Protein AF-P0C5G6-F1 (afdb_monomer_lite)

Sequence (47 aa):
VACRCESDGPDVRSATFTGTVDLWNCNTGWHKCIATYTAV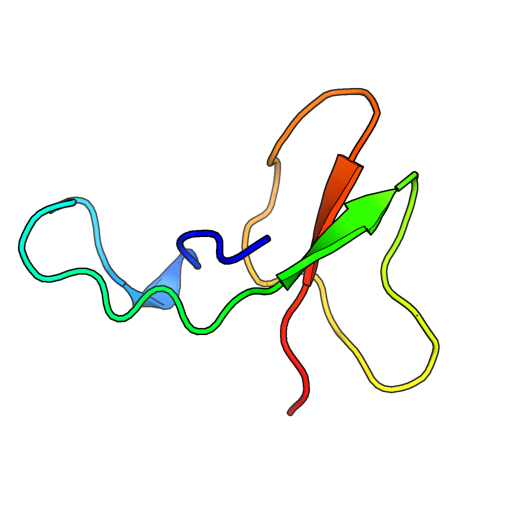ASCCKKD

Secondary structure (DSSP, 8-state):
-EE--GGG-S-SSS----EEEEESSPPTTEEESSS-S-SSEEEEEE-

InterPro domains:
  IPR000693 Sea anemone toxin [PIRSF001905] (1-47)
  IPR023355 Myotoxin/Anemone neurotoxin domain superfamily [G3DSA:2.20.20.10] (1-47)

Structure (mmCIF, N/CA/C/O backbone):
data_AF-P0C5G6-F1
#
_entry.id   AF-P0C5G6-F1
#
loop_
_atom_site.group_PDB
_atom_site.id
_atom_site.type_symbol
_atom_site.label_atom_id
_atom_site.label_alt_id
_atom_site.label_comp_id
_atom_site.label_asym_id
_atom_site.label_entity_id
_atom_site.label_seq_id
_atom_site.pdbx_PDB_ins_code
_atom_site.Cartn_x
_atom_site.Cartn_y
_atom_site.Cartn_z
_atom_site.occupancy
_atom_site.B_iso_or_equiv
_atom_site.auth_seq_id
_atom_site.auth_comp_id
_atom_site.auth_asym_id
_atom_site.auth_atom_id
_atom_site.pdbx_PDB_model_num
ATOM 1 N N . VAL A 1 1 ? -4.802 4.368 -9.611 1.00 89.44 1 VAL A N 1
ATOM 2 C CA . VAL A 1 1 ? -3.796 3.335 -9.978 1.00 89.44 1 VAL A CA 1
ATOM 3 C C . VAL A 1 1 ? -3.837 2.258 -8.915 1.00 89.44 1 VAL A C 1
ATOM 5 O O . VAL A 1 1 ? -3.913 2.626 -7.751 1.00 89.44 1 VAL A O 1
ATOM 8 N N . ALA A 1 2 ? -3.851 0.979 -9.288 1.00 93.06 2 ALA A N 1
ATOM 9 C CA . ALA A 1 2 ? -3.861 -0.103 -8.309 1.00 93.06 2 ALA A CA 1
ATOM 10 C C . ALA A 1 2 ? -2.488 -0.234 -7.628 1.00 93.06 2 ALA A C 1
ATOM 12 O O . ALA A 1 2 ? 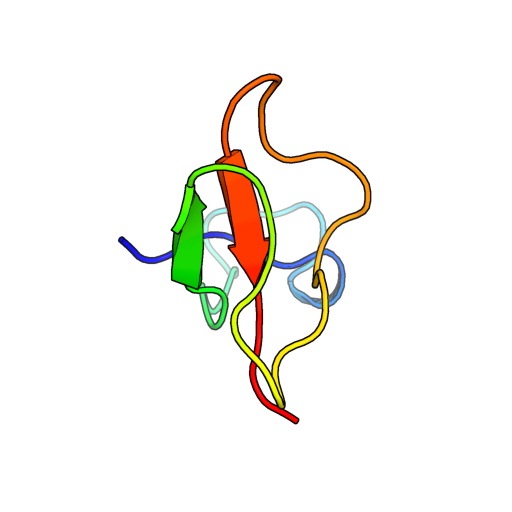-1.453 -0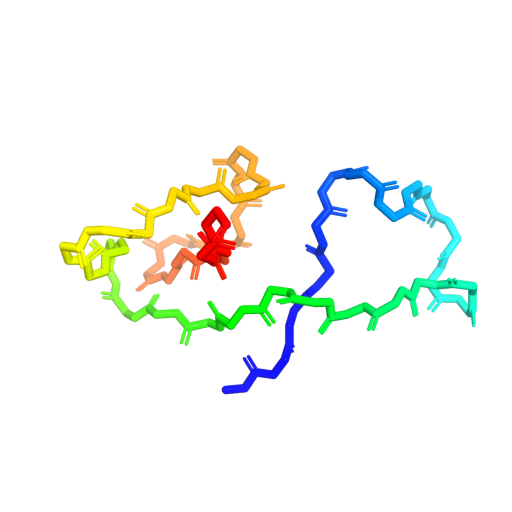.050 -8.272 1.00 93.06 2 ALA A O 1
ATOM 13 N N . CYS A 1 3 ? -2.469 -0.534 -6.335 1.00 94.25 3 CYS A N 1
ATOM 14 C CA . CYS A 1 3 ? -1.248 -0.734 -5.563 1.00 94.25 3 CYS A CA 1
ATOM 15 C C . CYS A 1 3 ? -1.400 -1.917 -4.603 1.00 94.25 3 CYS A C 1
ATOM 17 O O . CYS A 1 3 ? -2.501 -2.281 -4.189 1.00 94.25 3 CYS A O 1
ATOM 19 N N . ARG A 1 4 ? -0.266 -2.548 -4.294 1.00 94.06 4 ARG A N 1
ATOM 20 C CA . ARG A 1 4 ? -0.186 -3.699 -3.394 1.00 94.06 4 ARG A CA 1
ATOM 21 C C . ARG A 1 4 ? -0.368 -3.239 -1.948 1.00 94.06 4 ARG A C 1
ATOM 23 O O . ARG A 1 4 ? 0.291 -2.286 -1.527 1.00 94.06 4 ARG A O 1
ATOM 30 N N . CYS A 1 5 ? -1.202 -3.947 -1.201 1.00 94.38 5 CYS A N 1
ATOM 31 C CA . CYS A 1 5 ? -1.359 -3.746 0.234 1.00 94.38 5 CYS A CA 1
ATOM 32 C C . CYS A 1 5 ? -0.435 -4.683 1.021 1.00 94.38 5 CYS A C 1
ATOM 34 O O . CYS A 1 5 ? 0.050 -5.687 0.505 1.00 94.38 5 CYS A O 1
ATOM 36 N N . GLU A 1 6 ? -0.192 -4.381 2.292 1.00 92.81 6 GLU A N 1
ATOM 37 C CA . GLU A 1 6 ? 0.641 -5.214 3.165 1.00 92.81 6 GLU A CA 1
ATOM 38 C C . GLU A 1 6 ? 0.093 -6.647 3.282 1.00 92.81 6 GLU A C 1
ATOM 40 O O . GLU A 1 6 ? 0.855 -7.613 3.256 1.00 92.81 6 GLU A O 1
ATOM 45 N N . SER A 1 7 ? -1.237 -6.790 3.278 1.00 91.81 7 SER A N 1
ATOM 46 C CA . SER A 1 7 ? -1.941 -8.076 3.331 1.00 91.81 7 SER A CA 1
ATOM 47 C C . SER A 1 7 ? -1.742 -8.975 2.105 1.00 91.81 7 SER A C 1
ATOM 49 O O . SER A 1 7 ? -2.054 -10.158 2.181 1.00 91.81 7 SER A O 1
ATOM 51 N N . ASP A 1 8 ? -1.257 -8.444 0.977 1.00 92.31 8 ASP A N 1
ATOM 52 C CA . ASP A 1 8 ? -0.980 -9.241 -0.229 1.00 92.31 8 ASP A CA 1
ATOM 53 C C . ASP A 1 8 ? 0.246 -10.158 -0.068 1.00 92.31 8 ASP A C 1
ATOM 55 O O . ASP A 1 8 ? 0.486 -11.031 -0.900 1.00 92.31 8 ASP A O 1
ATOM 59 N N . GLY A 1 9 ? 1.039 -9.968 0.991 1.00 89.69 9 GLY A N 1
ATOM 60 C CA . GLY A 1 9 ? 2.286 -10.698 1.181 1.00 89.69 9 GLY A CA 1
ATOM 61 C C . GLY A 1 9 ? 3.395 -10.230 0.229 1.00 89.69 9 GLY A C 1
ATOM 62 O O . GLY A 1 9 ? 3.211 -9.296 -0.556 1.00 89.69 9 GLY A O 1
ATOM 63 N N . PRO A 1 10 ? 4.598 -10.816 0.332 1.00 90.06 10 PRO A N 1
ATOM 64 C CA . PRO A 1 10 ? 5.785 -10.328 -0.371 1.00 90.06 10 PRO A CA 1
ATOM 65 C C . PRO A 1 10 ? 5.796 -10.656 -1.869 1.00 90.06 10 PRO A C 1
ATOM 67 O O . PRO A 1 10 ? 6.515 -10.001 -2.623 1.00 90.06 10 PRO A O 1
ATOM 70 N N . ASP A 1 11 ? 5.031 -11.660 -2.307 1.00 91.12 11 ASP A N 1
ATOM 71 C CA . ASP A 1 11 ? 5.020 -12.079 -3.703 1.00 91.12 11 ASP A CA 1
ATOM 72 C C . ASP A 1 11 ? 4.131 -11.166 -4.554 1.00 91.12 11 ASP A C 1
ATOM 74 O O . ASP A 1 11 ? 2.926 -11.032 -4.353 1.00 91.12 11 ASP A O 1
ATOM 78 N N . VAL A 1 12 ? 4.751 -10.525 -5.541 1.00 88.31 12 VAL A N 1
ATOM 79 C CA . VAL A 1 12 ? 4.076 -9.572 -6.430 1.00 88.31 12 VAL A CA 1
ATOM 80 C C . VAL A 1 12 ? 3.171 -10.293 -7.431 1.00 88.31 12 VAL A C 1
ATOM 82 O O . VAL A 1 12 ? 2.207 -9.702 -7.909 1.00 88.31 12 VAL A O 1
ATOM 85 N N . ARG A 1 13 ? 3.456 -11.561 -7.759 1.00 90.94 13 ARG A N 1
ATOM 86 C CA . ARG A 1 13 ? 2.675 -12.322 -8.745 1.00 90.94 13 ARG A CA 1
ATOM 87 C C . ARG A 1 13 ? 1.340 -12.797 -8.176 1.00 90.94 13 ARG A C 1
ATOM 89 O O . ARG A 1 13 ? 0.379 -12.886 -8.934 1.00 90.94 13 ARG A O 1
ATOM 96 N N . SER A 1 14 ? 1.276 -13.076 -6.875 1.00 90.56 14 SER A N 1
ATOM 97 C CA . SER A 1 14 ? 0.047 -13.445 -6.165 1.00 90.56 14 SER A CA 1
ATOM 98 C C . SER A 1 14 ? -0.715 -12.260 -5.571 1.00 90.56 14 SER A C 1
ATOM 100 O O . SER A 1 14 ? -1.794 -12.458 -5.015 1.00 90.56 14 SER A O 1
ATOM 102 N N . ALA A 1 15 ? -0.164 -11.046 -5.636 1.00 92.75 15 ALA A N 1
ATOM 103 C CA . ALA A 1 15 ? -0.792 -9.874 -5.044 1.00 92.75 15 ALA A CA 1
ATOM 104 C C . ALA A 1 15 ? -2.138 -9.559 -5.713 1.00 92.75 15 ALA A C 1
ATOM 106 O O . ALA A 1 15 ? -2.272 -9.574 -6.936 1.00 92.75 15 ALA A O 1
ATOM 107 N N . THR A 1 16 ? -3.140 -9.228 -4.900 1.00 93.44 16 THR A N 1
ATOM 108 C CA . THR A 1 16 ? -4.490 -8.896 -5.376 1.00 93.44 16 THR A CA 1
ATOM 109 C C . THR A 1 16 ? -4.602 -7.459 -5.877 1.00 93.44 16 THR A C 1
ATOM 111 O O . THR A 1 16 ? -5.533 -7.144 -6.614 1.00 93.44 16 THR A O 1
ATOM 114 N N . PHE A 1 17 ? -3.665 -6.586 -5.482 1.00 93.31 17 PHE A N 1
ATOM 115 C CA . PHE A 1 17 ? -3.638 -5.161 -5.832 1.00 93.31 17 PHE A CA 1
ATOM 116 C C . PHE A 1 17 ? -4.957 -4.441 -5.516 1.00 93.31 17 PHE A C 1
ATOM 118 O O . PHE A 1 17 ? -5.457 -3.638 -6.302 1.00 93.31 17 PHE A O 1
ATOM 125 N N . THR A 1 18 ? -5.523 -4.725 -4.339 1.00 94.50 18 THR A N 1
ATOM 126 C CA . THR A 1 18 ? -6.794 -4.121 -3.894 1.00 94.50 18 THR A CA 1
ATOM 127 C C . THR A 1 18 ? -6.666 -2.665 -3.439 1.00 94.50 18 THR A C 1
ATOM 129 O O . THR A 1 18 ? -7.681 -1.995 -3.249 1.00 94.50 18 THR A O 1
ATOM 132 N N . GLY A 1 19 ? -5.446 -2.157 -3.263 1.00 95.31 19 GLY A N 1
ATOM 133 C CA . GLY A 1 19 ? -5.203 -0.762 -2.920 1.00 95.31 19 GLY A CA 1
ATOM 134 C C . GLY A 1 19 ? -5.331 0.167 -4.126 1.00 95.31 19 GLY A C 1
ATOM 135 O O . GLY A 1 19 ? -5.101 -0.215 -5.270 1.00 95.31 19 GLY A O 1
ATOM 136 N N . THR A 1 20 ? -5.649 1.428 -3.862 1.00 95.81 20 THR A N 1
ATOM 137 C CA . THR A 1 20 ? -5.657 2.532 -4.821 1.00 95.81 20 THR A CA 1
ATOM 138 C C . THR A 1 20 ? -4.665 3.599 -4.376 1.00 95.81 20 THR A C 1
ATOM 140 O O . THR A 1 20 ? -4.664 4.022 -3.223 1.00 95.81 20 THR A O 1
ATOM 143 N N . VAL A 1 21 ? -3.804 4.034 -5.293 1.00 95.62 21 VAL A N 1
ATOM 144 C CA . VAL A 1 21 ? -2.866 5.135 -5.059 1.00 95.62 21 VAL A CA 1
ATOM 145 C C . VAL A 1 21 ? -3.628 6.449 -4.966 1.00 95.62 21 VAL A C 1
ATOM 147 O O . VAL A 1 21 ? -4.352 6.803 -5.899 1.00 95.62 21 VAL A O 1
ATOM 150 N N . ASP A 1 22 ? -3.388 7.169 -3.878 1.00 94.81 22 ASP A N 1
ATOM 151 C CA . ASP A 1 22 ? -3.896 8.508 -3.615 1.00 94.81 22 ASP A CA 1
ATOM 152 C C . ASP A 1 22 ? -2.731 9.467 -3.352 1.00 94.81 22 ASP A C 1
ATOM 154 O O . ASP A 1 22 ? -1.728 9.094 -2.730 1.00 94.81 22 ASP A O 1
ATOM 158 N N . LEU A 1 23 ? -2.838 10.698 -3.843 1.00 93.69 23 LEU A N 1
ATOM 159 C CA . LEU A 1 23 ? -1.792 11.695 -3.642 1.00 93.69 23 LEU A CA 1
ATOM 160 C C . LEU A 1 23 ? -1.906 12.258 -2.227 1.00 93.69 23 LEU A C 1
ATOM 162 O O . LEU A 1 23 ? -2.990 12.601 -1.767 1.00 93.69 23 LEU A O 1
ATOM 166 N N . TRP A 1 24 ? -0.768 12.379 -1.546 1.00 87.50 24 TRP A N 1
ATOM 167 C CA . TRP A 1 24 ? -0.656 12.815 -0.150 1.00 87.50 24 TRP A CA 1
ATOM 168 C C . TRP A 1 24 ? -1.226 11.829 0.872 1.00 87.50 24 TRP A C 1
ATOM 170 O O . TRP A 1 24 ? -0.464 11.184 1.599 1.00 87.50 24 TRP A O 1
ATOM 180 N N . ASN A 1 25 ? -2.546 11.694 0.951 1.00 90.69 25 ASN A N 1
ATOM 181 C CA . ASN A 1 25 ? -3.208 10.899 1.978 1.00 90.69 25 ASN A CA 1
ATOM 182 C C . ASN A 1 25 ? -4.475 10.241 1.434 1.00 90.69 25 ASN A C 1
ATOM 184 O O . ASN A 1 25 ? -4.978 10.624 0.388 1.00 90.69 25 ASN A O 1
ATOM 188 N N . CYS A 1 26 ? -4.993 9.261 2.164 1.00 93.38 26 CYS A N 1
ATO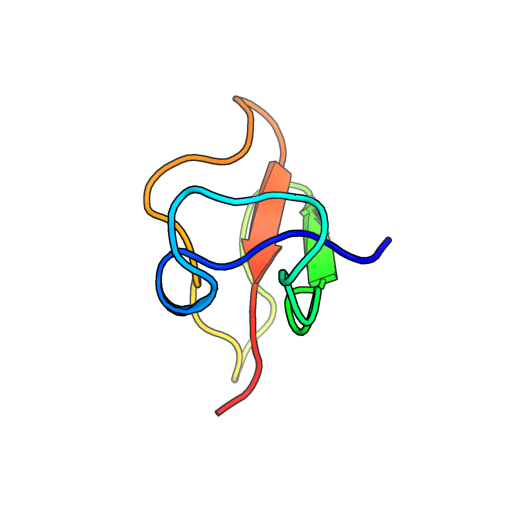M 189 C CA . CYS A 1 26 ? -6.227 8.593 1.784 1.00 93.38 26 CYS A CA 1
ATOM 190 C C . CYS A 1 26 ? -7.439 9.516 1.943 1.00 93.38 26 CYS A C 1
ATOM 192 O O . CYS A 1 26 ? -7.566 10.217 2.950 1.00 93.38 26 CYS A O 1
ATOM 194 N N . ASN A 1 27 ? -8.342 9.472 0.964 1.00 90.50 27 ASN A N 1
ATOM 195 C CA . ASN A 1 27 ? -9.672 10.070 1.055 1.00 90.50 27 ASN A CA 1
ATOM 196 C C . ASN A 1 27 ? -10.454 9.602 2.303 1.00 90.50 27 ASN A C 1
ATOM 198 O O . ASN A 1 27 ? -10.199 8.542 2.876 1.00 90.50 27 ASN A O 1
ATOM 202 N N . THR A 1 28 ? -11.463 10.374 2.713 1.00 92.12 28 THR A N 1
ATOM 203 C CA . THR A 1 28 ? -12.338 10.013 3.840 1.00 92.12 28 THR A CA 1
ATOM 204 C C . THR A 1 28 ? -13.003 8.648 3.618 1.00 92.12 28 THR A C 1
ATOM 206 O O . THR A 1 28 ? -13.564 8.388 2.555 1.00 92.12 28 THR A O 1
ATOM 209 N N . GLY A 1 29 ? -12.954 7.780 4.634 1.00 93.44 29 GLY A N 1
ATOM 210 C CA . GLY A 1 29 ? -13.475 6.407 4.565 1.00 93.44 29 GLY A CA 1
ATOM 211 C C . GLY A 1 29 ? -12.508 5.386 3.956 1.00 93.44 29 GLY A C 1
ATOM 212 O O . GLY A 1 29 ? -12.898 4.244 3.737 1.00 93.44 29 GLY A O 1
ATOM 213 N N . TRP A 1 30 ? -11.269 5.788 3.676 1.00 94.50 30 TRP A N 1
ATOM 214 C CA . TRP A 1 30 ? -10.183 4.903 3.271 1.00 94.50 30 TRP A CA 1
ATOM 215 C C . TRP A 1 30 ? -9.091 4.898 4.339 1.00 94.50 30 TRP A C 1
ATOM 217 O O . TRP A 1 30 ? -8.858 5.900 5.019 1.00 94.50 30 TRP A O 1
ATOM 227 N N . HIS A 1 31 ? -8.374 3.788 4.442 1.00 94.38 31 HIS A N 1
ATOM 228 C CA . HIS A 1 31 ? -7.209 3.638 5.304 1.00 94.38 31 HIS A CA 1
ATOM 229 C C . HIS A 1 31 ? -5.963 3.329 4.467 1.00 94.38 31 HIS A C 1
ATOM 231 O O . HIS A 1 31 ? -6.044 2.781 3.366 1.00 94.38 31 HIS A O 1
ATOM 237 N N . LYS A 1 32 ? -4.779 3.674 4.983 1.00 94.81 32 LYS A N 1
ATOM 238 C CA . LYS A 1 32 ? -3.512 3.267 4.359 1.00 94.81 32 LYS A CA 1
ATOM 239 C C . LYS A 1 32 ? -3.371 1.759 4.499 1.00 94.81 32 LYS A C 1
ATOM 241 O O . LYS A 1 32 ? -3.388 1.254 5.616 1.00 94.81 32 LYS A O 1
ATOM 246 N N . CYS A 1 33 ? -3.221 1.049 3.387 1.00 94.62 33 CYS A N 1
ATOM 247 C CA . CYS A 1 33 ? -3.107 -0.409 3.415 1.00 94.62 33 CYS A CA 1
ATOM 248 C C . CYS A 1 33 ? -1.657 -0.914 3.388 1.00 94.62 33 CYS A C 1
ATOM 250 O O . CYS A 1 33 ? -1.421 -2.118 3.424 1.00 94.62 33 CYS A O 1
ATOM 252 N N . ILE A 1 34 ? -0.687 -0.003 3.316 1.00 93.81 34 ILE A N 1
ATOM 253 C CA . ILE A 1 34 ? 0.741 -0.249 3.527 1.00 93.81 34 ILE A CA 1
ATOM 254 C C . ILE A 1 34 ? 1.316 0.954 4.276 1.00 93.81 34 ILE A C 1
ATOM 256 O O . ILE A 1 34 ? 0.896 2.089 4.028 1.00 93.81 34 ILE A O 1
ATOM 260 N N . ALA A 1 35 ? 2.267 0.724 5.182 1.00 91.25 35 ALA A N 1
ATOM 261 C CA . ALA A 1 35 ? 2.831 1.790 6.012 1.00 91.25 35 ALA A CA 1
ATOM 262 C C . ALA A 1 35 ? 3.453 2.931 5.181 1.00 91.25 35 ALA A C 1
ATOM 264 O O . ALA A 1 35 ? 3.202 4.108 5.446 1.00 91.25 35 ALA A O 1
ATOM 265 N N . THR A 1 36 ? 4.206 2.578 4.134 1.00 89.75 36 THR A N 1
ATOM 266 C CA . THR A 1 36 ? 4.891 3.528 3.249 1.00 89.75 36 THR A CA 1
ATOM 267 C C . THR A 1 36 ? 4.758 3.071 1.801 1.00 89.75 36 THR A C 1
ATOM 269 O O . THR A 1 36 ? 5.169 1.962 1.468 1.00 89.75 36 THR A O 1
ATOM 272 N N . TYR A 1 37 ? 4.204 3.927 0.935 1.00 92.00 37 TYR A N 1
ATOM 273 C CA . TYR A 1 37 ? 4.149 3.686 -0.511 1.00 92.00 37 TYR A CA 1
ATOM 274 C C . TYR A 1 37 ? 5.202 4.525 -1.245 1.00 92.00 37 TYR A C 1
ATOM 276 O O . TYR A 1 37 ? 6.178 3.983 -1.752 1.00 92.00 37 TYR A O 1
ATOM 284 N N . THR A 1 38 ? 5.059 5.852 -1.243 1.00 92.81 38 THR A N 1
ATOM 285 C CA . THR A 1 38 ? 6.091 6.789 -1.715 1.00 92.81 38 THR A CA 1
ATOM 286 C C . THR A 1 38 ? 6.087 8.050 -0.847 1.00 92.81 38 THR A C 1
ATOM 288 O O . THR A 1 38 ? 5.213 8.217 0.000 1.00 92.81 38 THR A O 1
ATOM 291 N N . ALA A 1 39 ? 7.033 8.966 -1.067 1.00 92.12 39 ALA A N 1
ATOM 292 C CA . ALA A 1 39 ? 7.085 10.233 -0.334 1.00 92.12 39 ALA A CA 1
ATOM 293 C C . ALA A 1 39 ? 5.898 11.178 -0.624 1.00 92.12 39 ALA A C 1
ATOM 295 O O . ALA A 1 39 ? 5.601 12.045 0.190 1.00 92.12 39 ALA A O 1
ATOM 296 N N . VAL A 1 40 ? 5.231 11.029 -1.775 1.00 93.50 40 VAL A N 1
ATOM 297 C CA . VAL A 1 40 ? 4.184 11.958 -2.254 1.00 93.50 40 VAL A CA 1
ATOM 298 C C . VAL A 1 40 ? 2.823 11.290 -2.459 1.00 93.50 40 VAL A C 1
ATOM 300 O O . VAL A 1 40 ? 1.854 11.950 -2.829 1.00 93.50 40 VAL A O 1
ATOM 303 N N . ALA A 1 41 ? 2.732 9.981 -2.229 1.00 94.56 41 ALA A N 1
ATOM 304 C CA . ALA A 1 41 ? 1.513 9.217 -2.433 1.00 94.56 41 ALA A CA 1
ATOM 305 C C . ALA A 1 41 ? 1.376 8.093 -1.408 1.00 94.56 41 ALA A C 1
ATOM 307 O O . ALA A 1 41 ? 2.358 7.452 -1.021 1.00 94.56 41 ALA A O 1
ATOM 308 N N . SER A 1 42 ? 0.132 7.825 -1.034 1.00 95.31 42 SER A N 1
ATOM 309 C CA . SER A 1 42 ? -0.275 6.741 -0.149 1.00 95.31 42 SER A CA 1
ATOM 310 C C . SER A 1 42 ? -0.980 5.651 -0.95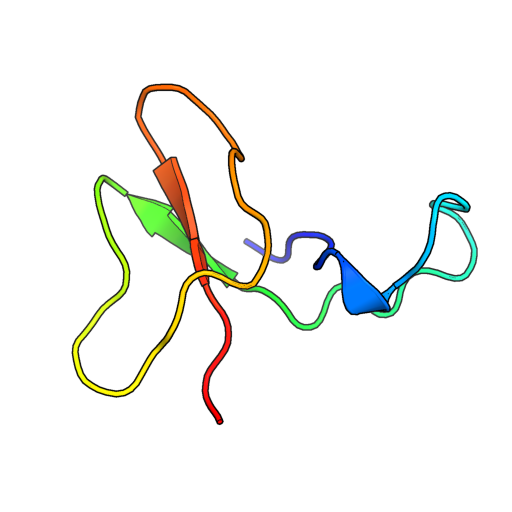6 1.00 95.31 42 SER A C 1
ATOM 312 O O . SER A 1 42 ? -1.671 5.938 -1.930 1.00 95.31 42 SER A O 1
ATOM 314 N N . CYS A 1 43 ? -0.814 4.391 -0.557 1.00 96.00 43 CYS A N 1
ATOM 315 C CA . CYS A 1 43 ? -1.633 3.299 -1.073 1.00 96.00 43 CYS A CA 1
ATOM 316 C C . CYS A 1 43 ? -2.782 3.056 -0.094 1.00 96.00 43 CYS A C 1
ATOM 318 O O . CYS A 1 43 ? -2.557 2.727 1.074 1.00 96.00 43 CYS A O 1
ATOM 320 N N . CYS A 1 44 ? -4.002 3.271 -0.568 1.00 95.75 44 CYS A N 1
ATOM 321 C CA . CYS A 1 44 ? -5.199 3.360 0.250 1.00 95.75 44 CYS A CA 1
ATOM 322 C C . CYS A 1 44 ? -6.177 2.248 -0.104 1.00 95.75 44 CYS A C 1
ATOM 324 O O . CYS A 1 44 ? -6.362 1.933 -1.276 1.00 95.75 44 CYS A O 1
ATOM 326 N N . LYS A 1 45 ? -6.853 1.682 0.889 1.00 95.06 45 LYS A N 1
ATOM 327 C CA . LYS A 1 45 ? -7.927 0.710 0.694 1.00 95.06 45 LYS A CA 1
ATOM 328 C C . LYS A 1 45 ? -9.172 1.172 1.444 1.00 95.06 45 LYS A C 1
ATOM 330 O O . LYS A 1 45 ? -9.070 1.801 2.494 1.00 95.06 45 LYS A O 1
ATOM 335 N N . LYS A 1 46 ? -10.335 0.927 0.851 1.00 91.56 46 LYS A N 1
ATOM 336 C CA . LYS A 1 46 ? -11.623 1.124 1.508 1.00 91.56 46 LYS A CA 1
ATOM 337 C C . LYS A 1 46 ? -11.916 -0.135 2.312 1.00 91.56 46 LYS A C 1
ATOM 339 O O . LYS A 1 46 ? -11.696 -1.224 1.778 1.00 91.56 46 LYS A O 1
ATOM 344 N N . ASP A 1 47 ? -12.346 0.030 3.560 1.00 82.94 47 ASP A N 1
ATOM 345 C CA . ASP A 1 47 ? -12.860 -1.086 4.365 1.00 82.94 47 ASP A CA 1
ATOM 346 C C . ASP A 1 47 ? -13.949 -1.876 3.620 1.00 82.94 47 ASP A C 1
ATOM 348 O O . ASP A 1 47 ? -14.750 -1.243 2.882 1.00 82.94 47 ASP A O 1
#

Radius of gyration: 9.88 Å; chains: 1; bounding box: 21×26×16 Å

pLDDT: mean 92.65, std 2.51, range [82.94, 96.0]

Organism: Isohalcurias carlgreni (NCBI:txid3283203)

GO terms:
  GO:0005576 extracel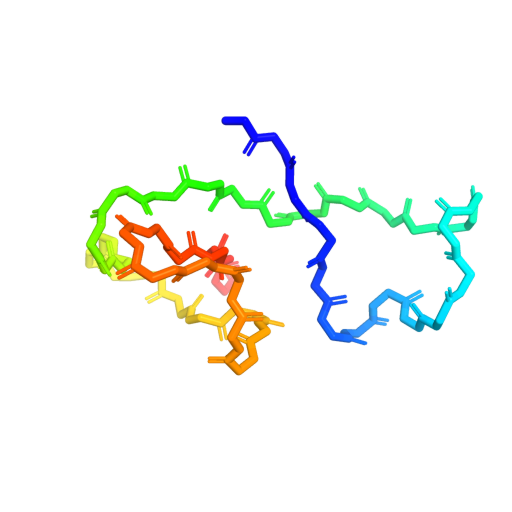lular region (C, EXP)

Foldseek 3Di:
DFDFFVVQPDDPVSTPSQWDKDFPADDPQWDQRHPDDDPGIGTIHHD